Protein AF-A0A3C1TIW0-F1 (afdb_monomer)

Foldseek 3Di:
DVVVVVVVVVVVVVVVVVPDPPDDDDDPPDDDDDFDADPPPRDTDFQDWDDDPPDPDIDTHHPRD

Secondary structure (DSSP, 8-state):
-HHHHHHHHHHHHHHHHHH-----------------B-TTT--B-TT-EEE-TTSS-EEE--TT-

Structure (mmCIF, N/CA/C/O backbone):
data_AF-A0A3C1TIW0-F1
#
_entry.id   AF-A0A3C1TIW0-F1
#
loop_
_atom_site.group_PDB
_atom_site.id
_atom_site.type_symbol
_atom_site.label_atom_id
_atom_site.label_alt_id
_atom_site.label_comp_id
_atom_site.label_asym_id
_atom_site.label_entity_id
_atom_site.label_seq_id
_atom_site.pdbx_PDB_ins_code
_atom_site.Cartn_x
_atom_site.Cartn_y
_atom_site.Cartn_z
_atom_site.occupancy
_atom_site.B_iso_or_equiv
_atom_site.auth_seq_id
_atom_site.auth_comp_id
_atom_site.auth_asym_id
_atom_site.auth_atom_id
_atom_site.pdbx_PDB_model_num
ATOM 1 N N . MET A 1 1 ? 39.355 -13.012 -43.474 1.00 72.88 1 MET A N 1
ATOM 2 C CA . MET A 1 1 ? 39.566 -11.804 -42.633 1.00 72.88 1 MET A CA 1
ATOM 3 C C . MET A 1 1 ? 38.308 -10.946 -42.478 1.00 72.88 1 MET A C 1
ATOM 5 O O . MET A 1 1 ? 37.866 -10.760 -41.355 1.00 72.88 1 MET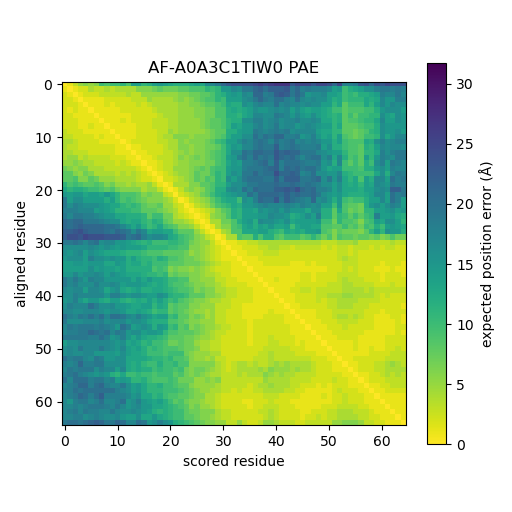 A O 1
ATOM 9 N N . LYS A 1 2 ? 37.667 -10.483 -43.564 1.00 87.00 2 LYS A N 1
ATOM 10 C CA . LYS A 1 2 ? 36.470 -9.612 -43.489 1.00 87.00 2 LYS A CA 1
ATOM 11 C C . LYS A 1 2 ? 35.271 -10.231 -42.745 1.00 87.00 2 LYS A C 1
ATOM 13 O O . LYS A 1 2 ? 34.539 -9.519 -42.072 1.00 87.00 2 LYS A O 1
ATOM 18 N N . GLN A 1 3 ? 35.075 -11.546 -42.849 1.00 87.75 3 GLN A N 1
ATOM 19 C CA . GLN A 1 3 ? 33.958 -12.246 -42.199 1.00 87.75 3 GLN A CA 1
ATOM 20 C C . GLN A 1 3 ? 34.173 -12.441 -40.694 1.00 87.75 3 GLN A C 1
ATOM 22 O O . GLN A 1 3 ? 33.257 -12.198 -39.921 1.00 87.75 3 GLN A O 1
ATOM 27 N N . ALA A 1 4 ? 35.401 -12.764 -40.278 1.00 90.50 4 ALA A N 1
ATOM 28 C CA . ALA A 1 4 ? 35.774 -12.808 -38.865 1.00 90.50 4 ALA A CA 1
ATOM 29 C C . ALA A 1 4 ? 35.608 -11.434 -38.193 1.00 90.50 4 ALA A C 1
ATOM 31 O O . ALA A 1 4 ? 35.085 -11.350 -37.089 1.00 90.50 4 ALA A O 1
ATOM 32 N N . LEU A 1 5 ? 35.964 -10.351 -38.899 1.00 92.69 5 LEU A N 1
ATOM 33 C CA . LEU A 1 5 ? 35.768 -8.986 -38.409 1.00 92.69 5 LEU A CA 1
ATOM 34 C C . LEU A 1 5 ? 34.280 -8.654 -38.208 1.00 92.69 5 LEU A C 1
ATOM 36 O O . LEU A 1 5 ? 33.917 -8.087 -37.185 1.00 92.69 5 LEU A O 1
ATOM 40 N N . LYS A 1 6 ? 33.409 -9.055 -39.144 1.00 91.94 6 LYS A N 1
ATOM 41 C CA . LYS A 1 6 ? 31.953 -8.880 -39.001 1.00 91.94 6 LYS A CA 1
ATOM 42 C C . LYS A 1 6 ? 31.410 -9.633 -37.789 1.00 91.94 6 LYS A C 1
ATOM 44 O O . LYS A 1 6 ? 30.683 -9.039 -37.008 1.00 91.94 6 LYS A O 1
ATOM 49 N N . VAL A 1 7 ? 31.802 -10.897 -37.615 1.00 94.19 7 VAL A N 1
ATOM 50 C CA . VAL A 1 7 ? 31.372 -11.726 -36.477 1.00 94.19 7 VAL A CA 1
ATOM 51 C C . VAL A 1 7 ? 31.817 -11.112 -35.150 1.00 94.19 7 VAL A C 1
ATOM 53 O O . VAL A 1 7 ? 31.017 -11.020 -34.225 1.00 94.19 7 VAL A O 1
ATOM 56 N N . LEU A 1 8 ? 33.054 -10.617 -35.074 1.00 94.94 8 LEU A N 1
ATOM 57 C CA . LEU A 1 8 ? 33.560 -9.931 -33.887 1.00 94.94 8 LEU A CA 1
ATOM 58 C C . LEU A 1 8 ? 32.741 -8.672 -33.561 1.00 94.94 8 LEU A C 1
ATOM 60 O O . LEU A 1 8 ? 32.361 -8.471 -32.409 1.00 94.94 8 LEU A O 1
ATOM 64 N N . TYR A 1 9 ? 32.405 -7.866 -34.573 1.00 94.00 9 TYR A N 1
ATOM 65 C CA . TYR A 1 9 ? 31.526 -6.705 -34.403 1.00 94.00 9 TYR A CA 1
ATOM 66 C C . TYR A 1 9 ? 30.119 -7.098 -33.938 1.00 94.00 9 TYR A C 1
ATOM 68 O O . TYR A 1 9 ? 29.568 -6.451 -33.050 1.00 94.00 9 TYR A O 1
ATOM 76 N N . SER A 1 10 ? 29.542 -8.164 -34.499 1.00 91.25 10 SER A N 1
ATOM 77 C CA . SER A 1 10 ? 28.217 -8.660 -34.111 1.00 91.25 10 SER A CA 1
ATOM 78 C C . SER A 1 10 ? 28.183 -9.140 -32.658 1.00 91.25 10 SER A C 1
ATOM 80 O O . SER A 1 10 ? 27.241 -8.832 -31.934 1.00 91.25 10 SER A O 1
ATOM 82 N N . ILE A 1 11 ? 29.225 -9.850 -32.215 1.00 93.56 11 ILE A N 1
A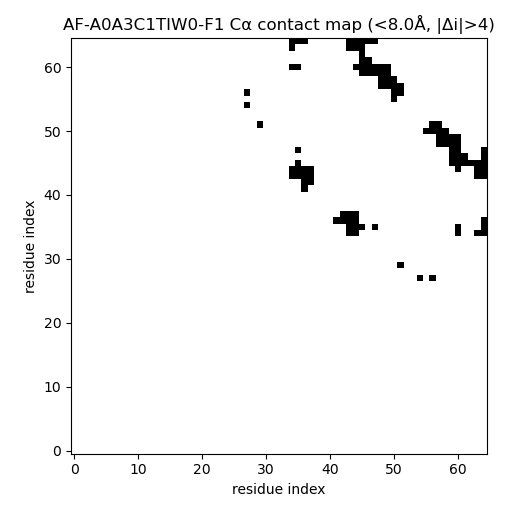TOM 83 C CA . ILE A 1 11 ? 29.355 -10.325 -30.830 1.00 93.56 11 ILE A CA 1
ATOM 84 C C . ILE A 1 11 ? 29.538 -9.145 -29.869 1.00 93.56 11 ILE A C 1
ATOM 86 O O . ILE A 1 11 ? 28.904 -9.115 -28.817 1.00 93.56 11 ILE A O 1
ATOM 90 N N . GLY A 1 12 ? 30.348 -8.149 -30.242 1.00 92.56 12 GLY A N 1
ATOM 91 C CA . GLY A 1 12 ? 30.518 -6.929 -29.449 1.00 92.56 12 GLY A CA 1
ATOM 92 C C . GLY A 1 12 ? 29.207 -6.158 -29.265 1.00 92.56 12 GLY A C 1
ATOM 93 O O . GLY A 1 12 ? 28.891 -5.736 -28.156 1.00 92.56 12 GLY A O 1
ATOM 94 N N . LEU A 1 13 ? 28.404 -6.042 -30.327 1.00 90.06 13 LEU A N 1
ATOM 95 C CA . LEU A 1 13 ? 27.067 -5.439 -30.272 1.00 90.06 13 LEU A CA 1
ATOM 96 C C . LEU A 1 13 ? 26.110 -6.218 -29.362 1.00 90.06 13 LEU A C 1
ATOM 98 O O . LEU A 1 13 ? 25.385 -5.607 -28.582 1.00 90.06 13 LEU A O 1
ATOM 102 N N . LEU A 1 14 ? 26.135 -7.552 -29.414 1.00 88.94 14 LEU A N 1
ATOM 103 C CA . LEU A 1 14 ? 25.303 -8.392 -28.551 1.00 88.94 14 LEU A CA 1
ATOM 104 C C . LEU A 1 14 ? 25.667 -8.225 -27.067 1.00 88.94 14 LEU A C 1
ATOM 106 O O . LEU A 1 14 ? 24.776 -8.153 -26.223 1.00 88.94 14 LEU A O 1
ATOM 110 N N . PHE A 1 15 ? 26.961 -8.098 -26.756 1.00 87.69 15 PHE A N 1
ATOM 111 C CA . PHE A 1 15 ? 27.444 -7.881 -25.390 1.00 87.69 15 PHE A CA 1
ATOM 112 C C . PHE A 1 15 ? 26.995 -6.546 -24.781 1.00 87.69 15 PHE A C 1
ATOM 114 O O . PHE A 1 15 ? 26.855 -6.451 -23.568 1.00 87.69 15 PHE A O 1
ATOM 121 N N . ILE A 1 16 ? 26.727 -5.524 -25.595 1.00 85.69 16 ILE A N 1
ATOM 122 C CA . ILE A 1 16 ? 26.233 -4.227 -25.109 1.00 85.69 16 ILE A CA 1
ATOM 123 C C . ILE A 1 16 ? 24.775 -4.335 -24.630 1.00 85.69 16 ILE A C 1
ATOM 125 O O . ILE A 1 16 ? 24.413 -3.732 -23.622 1.00 85.69 16 ILE A O 1
ATOM 129 N N . VAL A 1 17 ? 23.951 -5.146 -25.301 1.00 82.31 17 VAL A N 1
ATOM 130 C CA . VAL A 1 17 ? 22.513 -5.291 -24.996 1.00 82.31 17 VAL A CA 1
ATOM 131 C C . VAL A 1 17 ? 22.271 -6.025 -23.672 1.00 82.31 17 VAL A C 1
ATOM 133 O O . VAL A 1 17 ? 21.323 -5.718 -22.955 1.00 82.31 17 VAL A O 1
ATOM 136 N N . ILE A 1 18 ? 23.144 -6.964 -23.300 1.00 80.56 18 ILE A N 1
ATOM 137 C CA . ILE A 1 18 ? 23.041 -7.687 -22.018 1.00 80.56 18 ILE A CA 1
ATOM 138 C C . ILE A 1 18 ? 23.497 -6.859 -20.812 1.00 80.56 18 ILE A C 1
ATOM 140 O O . ILE A 1 18 ? 23.145 -7.202 -19.689 1.00 80.56 18 ILE A O 1
ATOM 144 N N . GLN A 1 19 ? 24.233 -5.765 -21.024 1.00 79.69 19 GLN A N 1
ATOM 145 C CA . GLN A 1 19 ? 24.705 -4.892 -19.940 1.00 79.69 19 GLN A CA 1
ATOM 146 C C . GLN A 1 19 ? 23.812 -3.665 -19.712 1.00 79.69 19 GLN A C 1
ATOM 148 O O . GLN A 1 19 ? 24.003 -2.925 -18.744 1.00 79.69 19 GLN A O 1
ATOM 153 N N . SER A 1 20 ? 22.819 -3.425 -20.572 1.00 77.69 20 SER A N 1
ATOM 154 C CA . SER A 1 20 ? 21.872 -2.329 -20.373 1.00 77.69 20 SER A CA 1
ATOM 155 C C . SER A 1 20 ? 20.816 -2.690 -19.325 1.00 77.69 20 SER A C 1
ATOM 157 O O . SER A 1 20 ? 19.868 -3.424 -19.598 1.00 77.69 20 SER A O 1
ATOM 159 N N . ASN A 1 21 ? 20.950 -2.112 -18.131 1.00 75.12 21 ASN A N 1
ATOM 160 C CA . ASN A 1 21 ? 19.923 -2.117 -17.090 1.00 75.12 21 ASN A CA 1
ATOM 161 C C . ASN A 1 21 ? 18.804 -1.122 -17.452 1.00 75.12 21 ASN A C 1
ATOM 163 O O . ASN A 1 21 ? 18.769 0.001 -16.962 1.00 75.12 21 ASN A O 1
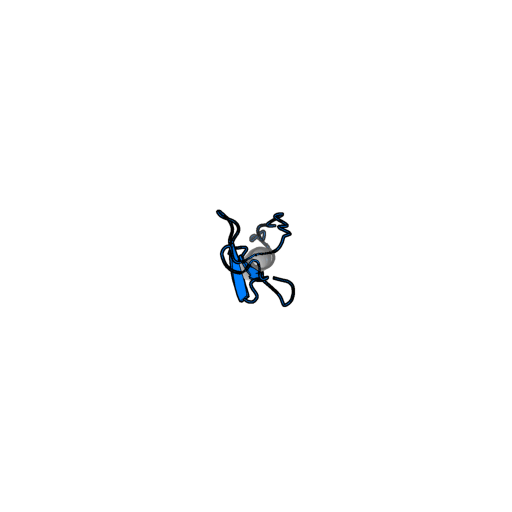ATOM 167 N N . ALA A 1 22 ? 17.904 -1.518 -18.354 1.00 71.06 22 ALA A N 1
ATOM 168 C CA . ALA A 1 22 ? 16.797 -0.670 -18.814 1.00 71.06 22 ALA A CA 1
ATOM 169 C C . ALA A 1 22 ? 15.619 -0.584 -17.820 1.00 71.06 22 ALA A C 1
ATOM 171 O O . ALA A 1 22 ? 14.695 0.203 -18.018 1.00 71.06 22 ALA A O 1
ATOM 172 N N . GLN A 1 23 ? 15.623 -1.400 -16.764 1.00 74.81 23 GLN A N 1
ATOM 173 C CA . GLN A 1 23 ? 14.533 -1.470 -15.795 1.00 74.81 23 GLN A CA 1
ATOM 174 C C . GLN A 1 23 ? 14.892 -0.641 -14.563 1.00 74.81 23 GLN A C 1
ATOM 176 O O . GLN A 1 23 ? 15.653 -1.084 -13.707 1.00 74.81 23 GLN A O 1
ATOM 181 N N . ASN A 1 24 ? 14.339 0.567 -14.466 1.00 72.25 24 ASN A N 1
ATOM 182 C CA . ASN A 1 24 ? 14.398 1.335 -13.230 1.00 72.25 24 ASN A CA 1
ATOM 183 C C . ASN A 1 24 ? 13.277 0.832 -12.312 1.00 72.25 24 ASN A C 1
ATOM 185 O O . ASN A 1 24 ? 12.100 1.032 -12.620 1.00 72.25 24 ASN A O 1
ATOM 189 N N . THR A 1 25 ? 13.614 0.161 -11.210 1.00 72.00 25 THR A N 1
ATOM 190 C CA . THR A 1 25 ? 12.602 -0.217 -10.215 1.00 72.00 25 THR A CA 1
ATOM 191 C C . THR A 1 25 ? 11.943 1.060 -9.689 1.00 72.00 25 THR A C 1
ATOM 193 O O . THR A 1 25 ? 12.665 1.948 -9.222 1.00 72.00 25 THR A O 1
ATOM 196 N N . PRO A 1 26 ? 10.609 1.203 -9.767 1.00 71.06 26 PRO A N 1
ATOM 197 C CA . PRO A 1 26 ? 9.945 2.386 -9.246 1.00 71.06 26 PRO A CA 1
ATOM 198 C C . PRO A 1 26 ? 10.211 2.487 -7.741 1.00 71.06 26 PRO A C 1
ATOM 200 O O . PRO A 1 26 ? 9.876 1.584 -6.978 1.00 71.06 26 PRO A O 1
ATOM 203 N N . ILE A 1 27 ? 10.831 3.588 -7.315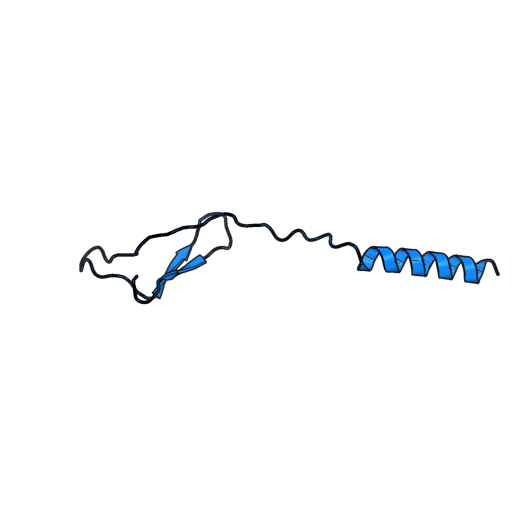 1.00 69.69 27 ILE A N 1
ATOM 204 C CA . ILE A 1 27 ? 11.028 3.881 -5.896 1.00 69.69 27 ILE A CA 1
ATOM 205 C C . ILE A 1 27 ? 9.690 4.394 -5.358 1.00 69.69 27 ILE A C 1
ATOM 207 O O . ILE A 1 27 ? 9.298 5.532 -5.624 1.00 69.69 27 ILE A O 1
ATOM 211 N N . ILE A 1 28 ? 8.962 3.551 -4.625 1.00 70.38 28 ILE A N 1
ATOM 212 C CA . ILE A 1 28 ? 7.695 3.940 -3.997 1.00 70.38 28 ILE A CA 1
ATOM 213 C C . ILE A 1 28 ? 8.015 4.633 -2.662 1.00 70.38 28 ILE A C 1
ATOM 215 O O . ILE A 1 28 ? 8.111 3.989 -1.623 1.00 70.38 28 ILE A O 1
ATOM 219 N N . ASN A 1 29 ? 8.196 5.958 -2.694 1.00 67.19 29 ASN A N 1
ATOM 220 C CA . ASN A 1 29 ? 8.533 6.800 -1.532 1.00 67.19 29 ASN A CA 1
ATOM 221 C C . ASN A 1 29 ? 7.332 7.093 -0.608 1.00 67.19 29 ASN A C 1
ATOM 223 O O . ASN A 1 29 ? 7.122 8.235 -0.202 1.00 67.19 29 ASN A O 1
ATOM 227 N N . ALA A 1 30 ? 6.506 6.094 -0.301 1.00 73.88 30 ALA A N 1
ATOM 228 C CA . ALA A 1 30 ? 5.348 6.275 0.568 1.00 73.88 30 ALA A CA 1
ATOM 229 C C . ALA A 1 30 ? 5.544 5.507 1.877 1.00 73.88 30 ALA A C 1
ATOM 231 O O . ALA A 1 30 ? 5.326 4.298 1.936 1.00 73.88 30 ALA A O 1
ATOM 232 N N . THR A 1 31 ? 5.951 6.224 2.924 1.00 86.12 31 THR A N 1
ATOM 233 C CA . THR A 1 31 ? 5.933 5.715 4.298 1.00 86.12 31 THR A CA 1
ATOM 234 C C . THR A 1 31 ? 4.596 6.084 4.928 1.00 86.12 31 THR A C 1
ATOM 236 O O . THR A 1 31 ? 4.239 7.260 4.983 1.00 86.12 31 THR A O 1
ATOM 239 N N . LEU A 1 32 ? 3.860 5.082 5.403 1.00 87.12 32 LEU A N 1
ATOM 240 C CA . LEU A 1 32 ? 2.642 5.251 6.189 1.00 87.12 32 LEU A CA 1
ATOM 241 C C . LEU A 1 32 ? 2.889 4.659 7.577 1.00 87.12 32 LEU A C 1
ATOM 243 O O . LEU A 1 32 ? 3.400 3.548 7.696 1.00 87.12 32 LEU A O 1
ATOM 247 N N . SER A 1 33 ? 2.535 5.400 8.620 1.00 92.56 33 SER A N 1
ATOM 248 C CA . SER A 1 33 ? 2.648 4.951 10.007 1.00 92.56 33 SER A CA 1
ATOM 249 C C . SER A 1 33 ? 1.359 5.275 10.746 1.00 92.56 33 SER A C 1
ATOM 251 O O . SER A 1 33 ? 0.772 6.336 10.538 1.00 92.56 33 SER A O 1
ATOM 253 N N . GLY A 1 34 ? 0.915 4.355 11.593 1.00 94.56 34 GLY A N 1
ATOM 254 C CA . GLY A 1 34 ? -0.325 4.475 12.347 1.00 94.56 34 GLY A CA 1
ATOM 255 C C . GLY A 1 34 ? -0.672 3.161 13.034 1.00 94.56 34 GLY A C 1
ATOM 256 O O . GLY A 1 34 ? 0.148 2.247 13.066 1.00 94.56 34 GLY A O 1
ATOM 257 N N . THR A 1 35 ? -1.888 3.089 13.564 1.00 96.69 35 THR A N 1
ATOM 258 C CA . THR A 1 35 ? -2.433 1.907 14.237 1.00 96.69 35 THR A CA 1
ATOM 259 C C . THR A 1 35 ? -3.862 1.697 13.762 1.00 96.69 35 THR A C 1
ATOM 261 O O . THR A 1 35 ? -4.626 2.660 13.657 1.00 96.69 35 THR A O 1
ATOM 264 N N . VAL A 1 36 ? -4.230 0.456 13.470 1.00 97.44 36 VAL A N 1
ATOM 265 C CA . VAL A 1 36 ? -5.590 0.072 13.100 1.00 97.44 36 VAL A CA 1
ATOM 266 C C . VAL A 1 36 ? -6.342 -0.326 14.367 1.00 97.44 36 VAL A C 1
ATOM 268 O O . VAL A 1 36 ? -5.889 -1.175 15.133 1.00 97.44 36 VAL A O 1
ATOM 271 N N . ILE A 1 37 ? -7.490 0.309 14.601 1.00 97.50 37 ILE A N 1
ATOM 272 C CA . ILE A 1 37 ? -8.296 0.136 15.814 1.00 97.50 37 ILE A CA 1
ATOM 273 C C . ILE A 1 37 ? -9.701 -0.320 15.419 1.00 97.50 37 ILE A C 1
ATOM 275 O O . ILE A 1 37 ? -10.293 0.231 14.488 1.00 97.50 37 ILE A O 1
ATOM 279 N N . ASP A 1 38 ? -10.232 -1.314 16.128 1.00 97.38 38 ASP A N 1
ATOM 280 C CA . ASP A 1 38 ? -11.621 -1.743 15.996 1.00 97.38 38 ASP A CA 1
ATOM 281 C C . ASP A 1 38 ? -12.572 -0.683 16.569 1.00 97.38 38 ASP A C 1
ATOM 283 O O . ASP A 1 38 ? -12.418 -0.232 17.703 1.00 97.38 38 ASP A O 1
ATOM 287 N N . ALA A 1 39 ? -13.577 -0.283 15.792 1.00 97.69 39 ALA A N 1
ATOM 288 C CA . ALA A 1 39 ? -14.473 0.808 16.172 1.00 97.69 39 ALA A CA 1
ATOM 289 C C . ALA A 1 39 ? -15.451 0.457 17.311 1.00 97.69 39 ALA A C 1
ATOM 291 O O . ALA A 1 39 ? -16.000 1.363 17.936 1.00 97.69 39 ALA A O 1
ATOM 292 N N . VAL A 1 40 ? -15.705 -0.829 17.568 1.00 98.06 40 VAL A N 1
ATOM 293 C CA . VAL A 1 40 ? -16.642 -1.298 18.598 1.00 98.06 40 VAL A CA 1
ATOM 294 C C . VAL A 1 40 ? -15.905 -1.570 19.903 1.00 98.06 40 VAL A C 1
ATOM 296 O O . VAL A 1 40 ? -16.360 -1.141 20.963 1.00 98.06 40 VAL A O 1
ATOM 299 N N . THR A 1 41 ? -14.767 -2.264 19.842 1.00 97.62 41 THR A N 1
ATOM 300 C CA . THR A 1 41 ? -14.016 -2.670 21.041 1.00 97.62 41 THR A CA 1
ATOM 301 C C . THR A 1 41 ? -12.932 -1.673 21.445 1.00 97.62 41 THR A C 1
ATOM 303 O O . THR A 1 41 ? -12.499 -1.687 22.594 1.00 97.62 41 THR A O 1
ATOM 306 N N . ASN A 1 42 ? -12.521 -0.774 20.542 1.00 96.44 42 ASN A N 1
ATOM 307 C CA . ASN A 1 42 ? -11.338 0.086 20.683 1.00 96.44 42 ASN A CA 1
ATOM 308 C C . ASN A 1 42 ? -10.021 -0.693 20.865 1.00 96.44 42 ASN A C 1
ATOM 310 O O . ASN A 1 42 ? -9.033 -0.149 21.365 1.00 96.44 42 ASN A O 1
ATOM 314 N N . GLU A 1 43 ? -9.981 -1.959 20.447 1.00 97.38 43 GLU A N 1
ATOM 315 C CA . GLU A 1 43 ? -8.775 -2.784 20.487 1.00 97.38 43 GLU A CA 1
ATOM 316 C C . GLU A 1 43 ? -7.936 -2.629 19.212 1.00 97.38 43 GLU A C 1
ATOM 318 O O . GLU A 1 43 ? -8.435 -2.290 18.138 1.00 97.38 43 GLU A O 1
ATOM 323 N N . ARG A 1 44 ? -6.631 -2.887 19.332 1.00 97.44 44 ARG A N 1
ATOM 324 C CA . ARG A 1 44 ? -5.682 -2.876 18.210 1.00 97.44 44 ARG A CA 1
ATOM 325 C C . ARG A 1 44 ? -5.894 -4.102 17.327 1.00 97.44 44 ARG A C 1
ATOM 327 O O . ARG A 1 44 ? -5.938 -5.224 17.829 1.00 97.44 44 ARG A O 1
ATOM 334 N N . LEU A 1 45 ? -5.972 -3.897 16.017 1.00 97.56 45 LEU A N 1
ATOM 335 C CA . LEU A 1 45 ? -6.225 -4.963 15.054 1.00 97.56 45 LEU A CA 1
ATOM 336 C C . LEU A 1 45 ? -4.919 -5.508 14.483 1.00 97.56 45 LEU A C 1
ATOM 338 O O . LEU A 1 45 ? -4.324 -4.911 13.591 1.00 97.56 45 LEU A O 1
ATOM 342 N N . ILE A 1 46 ? -4.510 -6.675 14.973 1.00 97.12 46 ILE A N 1
ATOM 343 C CA . ILE A 1 46 ? -3.381 -7.457 14.454 1.00 97.12 46 ILE A CA 1
ATOM 344 C C . ILE A 1 46 ? -3.821 -8.175 13.172 1.00 97.12 46 ILE A C 1
ATOM 346 O O . ILE A 1 46 ? -4.906 -8.753 13.128 1.00 97.12 46 ILE A O 1
ATOM 350 N N . GLY A 1 47 ? -2.980 -8.194 12.135 1.00 96.62 47 GLY A N 1
ATOM 351 C CA . GLY A 1 47 ?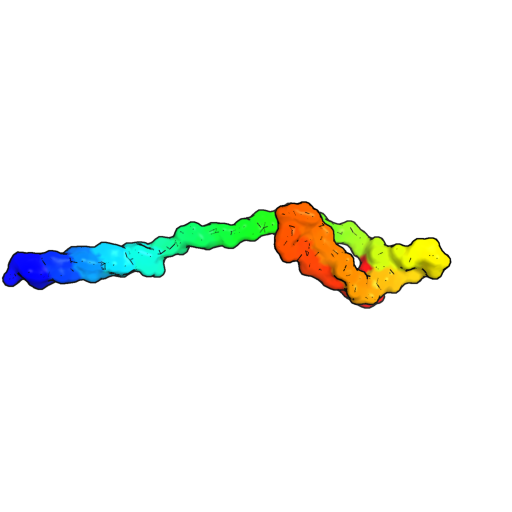 -3.289 -8.930 10.903 1.00 96.62 47 GLY A CA 1
ATOM 352 C C . GLY A 1 47 ? -4.149 -8.165 9.884 1.00 96.62 47 GLY A C 1
ATOM 353 O O . GLY A 1 47 ? -4.554 -8.732 8.869 1.00 96.62 47 GLY A O 1
ATOM 354 N N . ALA A 1 48 ? -4.466 -6.895 10.142 1.00 97.31 48 ALA A N 1
ATOM 355 C CA . ALA A 1 48 ? -5.262 -6.068 9.247 1.00 97.31 48 ALA A CA 1
ATOM 356 C C . ALA A 1 48 ? -4.453 -5.694 7.998 1.00 97.31 48 ALA A C 1
ATOM 358 O O . ALA A 1 48 ? -3.330 -5.199 8.095 1.00 97.31 48 ALA A O 1
ATOM 359 N N . SER A 1 49 ? -5.035 -5.902 6.815 1.00 96.56 49 SER A N 1
ATOM 360 C CA . SER A 1 49 ? -4.392 -5.542 5.550 1.00 96.56 49 SER A CA 1
ATOM 361 C C . SER A 1 49 ? -4.536 -4.046 5.270 1.00 96.56 49 SER A C 1
ATOM 363 O O . SER A 1 49 ? -5.644 -3.511 5.229 1.00 96.56 49 SER A O 1
ATOM 365 N N . VAL A 1 50 ? -3.408 -3.379 5.039 1.00 95.00 50 VAL A N 1
ATOM 366 C CA . VAL A 1 50 ? -3.318 -1.956 4.704 1.00 95.00 50 VAL A CA 1
ATOM 367 C C . VAL A 1 50 ? -2.656 -1.823 3.339 1.00 95.00 50 VAL A C 1
ATOM 369 O O . VAL A 1 50 ? -1.599 -2.402 3.100 1.00 95.00 50 VAL A O 1
ATOM 372 N N . SER A 1 51 ? -3.254 -1.047 2.434 1.00 93.44 51 SER A N 1
ATOM 373 C CA . SER A 1 51 ? -2.705 -0.785 1.100 1.00 93.44 51 SER A CA 1
ATOM 374 C C . SER A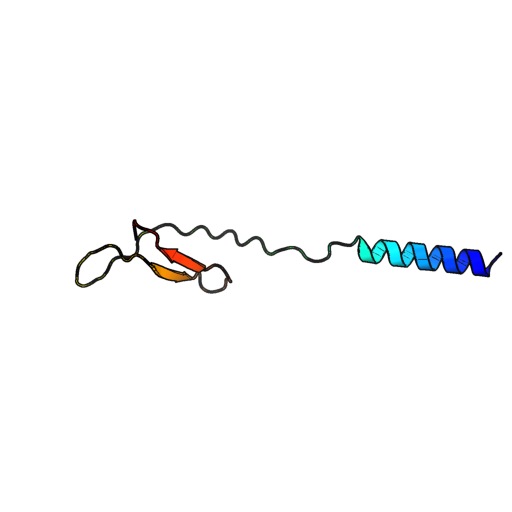 1 51 ? -2.758 0.700 0.765 1.00 93.44 51 SER A C 1
ATOM 376 O O . SER A 1 51 ? -3.742 1.385 1.053 1.00 93.44 51 SER A O 1
ATOM 378 N N . ILE A 1 52 ? -1.695 1.199 0.133 1.00 90.19 52 ILE A N 1
ATOM 379 C CA . ILE A 1 52 ? -1.632 2.575 -0.356 1.00 90.19 52 ILE A CA 1
ATOM 380 C C . ILE A 1 52 ? -2.211 2.599 -1.769 1.00 90.19 52 ILE A C 1
ATOM 382 O O . ILE A 1 52 ? -1.604 2.096 -2.721 1.00 90.19 52 ILE A O 1
ATOM 386 N N . LYS A 1 53 ? -3.394 3.205 -1.908 1.00 89.06 53 LYS A N 1
ATOM 387 C CA . LYS A 1 53 ? -4.100 3.324 -3.189 1.00 89.06 53 LYS A CA 1
ATOM 388 C C . LYS A 1 53 ? -3.195 3.936 -4.263 1.00 89.06 53 LYS A C 1
ATOM 390 O O . LYS A 1 53 ? -2.584 4.978 -4.050 1.00 89.06 53 LYS A O 1
ATOM 395 N N . GLY A 1 54 ? -3.166 3.305 -5.438 1.00 86.81 54 GLY A N 1
ATOM 396 C CA . GLY A 1 54 ? -2.331 3.736 -6.565 1.00 86.81 54 GLY A CA 1
ATOM 397 C C . GLY A 1 54 ? -0.891 3.217 -6.513 1.00 86.81 54 GLY A C 1
ATOM 398 O O . GLY A 1 54 ? -0.081 3.613 -7.344 1.00 86.81 54 GLY A O 1
ATOM 399 N N . THR A 1 55 ? -0.573 2.324 -5.573 1.00 86.25 55 THR A N 1
ATOM 400 C CA . THR A 1 55 ? 0.731 1.662 -5.476 1.00 86.25 55 THR A CA 1
ATOM 401 C C . THR A 1 55 ? 0.558 0.152 -5.307 1.00 86.25 55 THR A C 1
ATOM 403 O O . THR A 1 55 ? -0.536 -0.330 -5.020 1.00 86.25 55 THR A O 1
ATOM 406 N N . THR A 1 56 ? 1.649 -0.598 -5.445 1.00 85.88 56 THR A N 1
ATOM 407 C CA . THR A 1 56 ? 1.715 -2.019 -5.070 1.00 85.88 56 THR A CA 1
ATOM 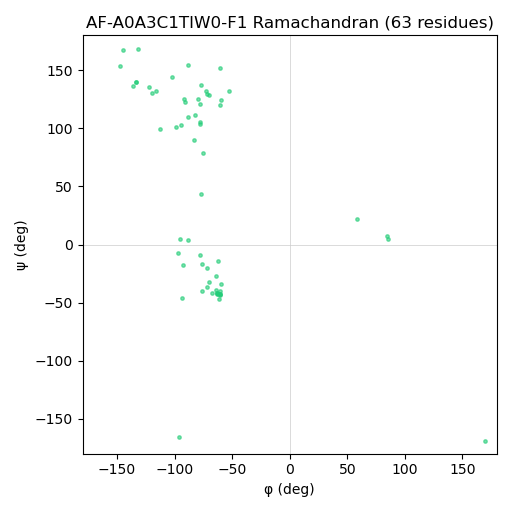408 C C . THR A 1 56 ? 2.123 -2.225 -3.609 1.00 85.88 56 THR A C 1
ATOM 410 O O . THR A 1 56 ? 2.305 -3.363 -3.187 1.00 85.88 56 THR A O 1
ATOM 413 N N . ASN A 1 57 ? 2.292 -1.148 -2.832 1.00 87.75 57 ASN A N 1
ATOM 414 C CA . ASN A 1 57 ? 2.661 -1.248 -1.428 1.00 87.75 57 ASN A CA 1
ATOM 415 C C . ASN A 1 57 ? 1.434 -1.618 -0.598 1.00 87.75 57 ASN A C 1
ATOM 417 O O . ASN A 1 57 ? 0.432 -0.896 -0.547 1.00 87.75 57 ASN A O 1
ATOM 421 N N . GLY A 1 58 ? 1.550 -2.742 0.091 1.00 90.75 58 GLY A N 1
ATOM 422 C CA 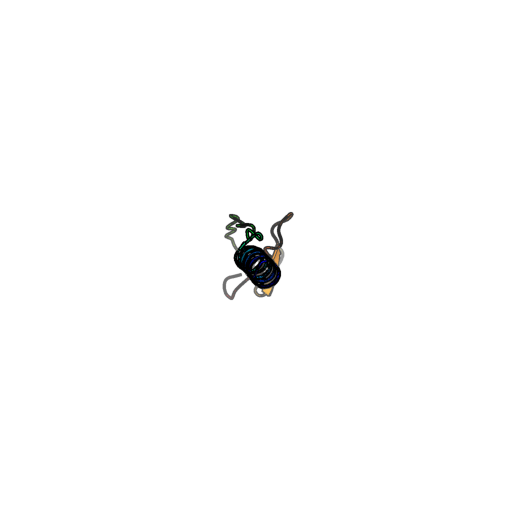. GLY A 1 58 ? 0.631 -3.154 1.130 1.00 90.75 58 GLY A CA 1
ATOM 423 C C . GLY A 1 58 ? 1.374 -3.943 2.195 1.00 90.75 58 GLY A C 1
ATOM 424 O O . GLY A 1 58 ? 2.424 -4.528 1.929 1.00 90.75 58 GLY A O 1
ATOM 425 N N . ALA A 1 59 ? 0.838 -3.921 3.403 1.00 93.12 59 ALA A N 1
ATOM 426 C CA . ALA A 1 59 ? 1.376 -4.633 4.547 1.00 93.12 59 ALA A CA 1
ATOM 427 C C . ALA A 1 59 ? 0.231 -5.123 5.436 1.00 93.12 59 ALA A C 1
ATOM 429 O O . ALA A 1 59 ? -0.922 -4.722 5.274 1.00 93.12 59 ALA A O 1
ATOM 430 N N . SER A 1 60 ? 0.568 -6.004 6.368 1.00 96.56 60 SER A N 1
ATOM 431 C CA . SER A 1 60 ? -0.306 -6.365 7.476 1.00 96.56 60 SER A CA 1
ATOM 432 C C . SER A 1 60 ? 0.175 -5.652 8.734 1.00 96.56 60 SER A C 1
ATOM 434 O O . SER A 1 60 ? 1.384 -5.519 8.923 1.00 96.56 60 SER A O 1
ATOM 436 N N . THR A 1 61 ? -0.748 -5.232 9.595 1.00 97.19 61 THR A N 1
ATOM 437 C CA . THR A 1 61 ? -0.424 -4.728 10.937 1.00 97.19 61 THR A CA 1
ATOM 438 C C . THR A 1 61 ? 0.277 -5.785 11.789 1.00 97.19 61 THR A C 1
ATOM 440 O O . THR A 1 61 ? 0.072 -6.991 11.590 1.00 97.19 61 THR A O 1
ATOM 443 N N . ASP A 1 62 ? 1.110 -5.327 12.727 1.00 96.06 62 ASP A N 1
ATOM 444 C CA . ASP A 1 62 ? 1.899 -6.183 13.616 1.00 96.06 62 ASP A CA 1
ATOM 445 C C . ASP A 1 62 ? 1.210 -6.386 14.980 1.00 96.06 62 ASP A C 1
ATOM 447 O O . ASP A 1 62 ? 0.016 -6.132 15.134 1.00 96.06 62 ASP A O 1
ATOM 451 N N . ALA A 1 63 ? 1.939 -6.895 15.980 1.00 95.75 63 ALA A N 1
ATOM 452 C CA . ALA A 1 63 ? 1.408 -7.139 17.325 1.00 95.75 63 ALA A CA 1
ATOM 453 C C . ALA A 1 63 ? 0.922 -5.865 18.054 1.00 95.75 63 ALA A C 1
ATOM 455 O O . ALA A 1 63 ? 0.222 -5.959 19.061 1.00 95.75 63 ALA A O 1
ATOM 456 N N . ASN A 1 64 ? 1.283 -4.678 17.565 1.00 94.69 64 ASN A N 1
ATOM 457 C CA . ASN A 1 64 ? 0.850 -3.384 18.076 1.00 94.69 64 ASN A CA 1
ATOM 458 C C . ASN A 1 64 ? -0.360 -2.807 17.326 1.00 94.69 64 ASN A C 1
ATOM 460 O O . ASN A 1 64 ? -0.769 -1.692 17.663 1.00 94.69 64 ASN A O 1
ATOM 464 N N . GLY A 1 65 ? -0.941 -3.553 16.380 1.00 89.81 65 GLY A N 1
ATOM 465 C CA . GLY A 1 65 ? -1.976 -3.068 15.462 1.00 89.81 65 GLY A CA 1
ATOM 466 C C . GLY A 1 65 ? -1.404 -2.188 14.366 1.00 89.81 65 GLY A C 1
ATOM 467 O O . GLY A 1 65 ? -2.169 -1.324 13.890 1.00 89.81 65 GLY A O 1
#

Sequence (65 aa):
MKQALKVLYSIGLLFIVIQSNAQNTPIINATL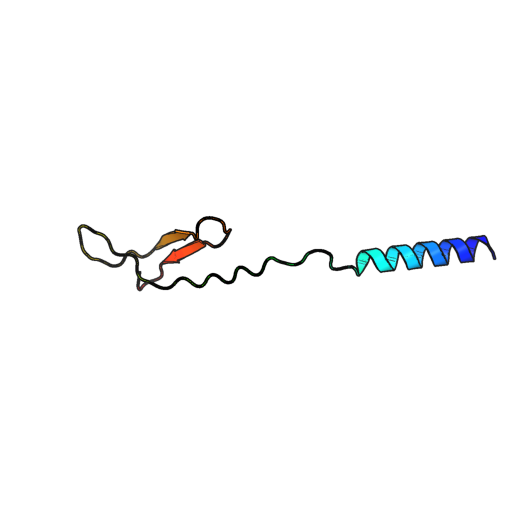SGTVIDAVTNERLIGASVSIKGTTNGASTDANG

Solvent-accessible surface area (backbone atoms only — not comparable to full-atom values): 4292 Å² total; per-residue (Å²): 111,76,65,60,52,50,51,53,51,53,52,54,56,52,58,52,64,77,69,59,81,82,75,78,78,82,82,79,89,75,87,84,86,84,68,44,64,40,90,87,79,70,42,64,37,59,67,44,81,46,70,49,86,96,57,90,55,63,50,60,32,49,99,81,18

Mean predicted aligned error: 8.82 Å

pLDDT: mean 88.63, std 8.96, range [67.19, 98.06]

Radius of gyration: 25.8 Å; Cα contacts (8 Å, |Δi|>4): 54; chains: 1; bounding box: 56×20×64 Å